Protein AF-A0A2D5XXR0-F1 (afdb_monomer_lite)

Secondary structure (DSSP, 8-state):
---HHHHHHHHHHHHHHHHTT--HHHHHHHHHHTT--HHHHHHHHHHHTT---------------------------------HHHHHHHHHHHHHHHHHHHHHHHHHHHHHHHHHHHHHHHHHHHHHHHHHHHHHHHHHHHHHHHHHHHHHHHHHHHHHHHHHHHHHHHHHH--

Structure (mmCIF, N/CA/C/O backbone):
data_AF-A0A2D5XXR0-F1
#
_entry.id   AF-A0A2D5XXR0-F1
#
loop_
_atom_site.group_PDB
_atom_site.id
_atom_site.type_symbol
_atom_site.label_atom_id
_atom_site.label_alt_id
_atom_site.label_comp_id
_atom_site.label_asym_id
_atom_site.label_entity_id
_atom_site.label_seq_id
_atom_site.pdbx_PDB_ins_code
_atom_site.Cartn_x
_atom_site.Cartn_y
_atom_site.Cartn_z
_atom_site.occupancy
_atom_site.B_iso_or_equiv
_atom_site.auth_seq_id
_atom_site.auth_comp_id
_atom_site.auth_asym_id
_atom_site.auth_atom_id
_atom_site.pdbx_PDB_model_num
ATOM 1 N N . MET A 1 1 ? -24.962 -3.802 -9.211 1.00 39.00 1 MET A N 1
ATOM 2 C CA . MET A 1 1 ? -25.941 -4.345 -8.243 1.00 39.00 1 MET A CA 1
ATOM 3 C C . MET A 1 1 ? -25.424 -5.684 -7.736 1.00 39.00 1 MET A C 1
ATOM 5 O O . MET A 1 1 ? -25.619 -6.691 -8.401 1.00 39.00 1 MET A O 1
ATOM 9 N N . ALA A 1 2 ? -24.683 -5.696 -6.626 1.00 41.38 2 ALA A N 1
ATOM 10 C CA . ALA A 1 2 ? -24.184 -6.941 -6.046 1.00 41.38 2 ALA A CA 1
ATOM 11 C C . ALA A 1 2 ? -25.329 -7.651 -5.305 1.00 41.38 2 ALA A C 1
ATOM 13 O O . ALA A 1 2 ? -26.070 -7.029 -4.543 1.00 41.38 2 ALA A O 1
ATOM 14 N N . SER A 1 3 ? -25.524 -8.935 -5.599 1.00 47.47 3 SER A N 1
ATOM 15 C CA . SER A 1 3 ? -26.687 -9.711 -5.169 1.00 47.47 3 SER A CA 1
ATOM 16 C C . SER A 1 3 ? -26.833 -9.733 -3.642 1.00 47.47 3 SER A C 1
ATOM 18 O O . SER A 1 3 ? -25.956 -10.198 -2.916 1.00 47.47 3 SER A O 1
ATOM 20 N N . SER A 1 4 ? -27.993 -9.279 -3.162 1.00 58.44 4 SER A N 1
ATOM 21 C CA . SER A 1 4 ? -28.438 -9.245 -1.758 1.00 58.44 4 SER A CA 1
ATOM 22 C C . SER A 1 4 ? -28.280 -10.576 -0.990 1.00 58.44 4 SER A C 1
ATOM 24 O O . SER A 1 4 ? -28.333 -10.597 0.243 1.00 58.44 4 SER A O 1
ATOM 26 N N . ALA A 1 5 ? -28.096 -11.694 -1.696 1.00 57.12 5 ALA A N 1
ATOM 27 C CA . ALA A 1 5 ? -27.862 -13.011 -1.113 1.00 57.12 5 ALA A CA 1
ATOM 28 C C . ALA A 1 5 ? -26.408 -13.229 -0.642 1.00 57.12 5 ALA A C 1
ATOM 30 O O . ALA A 1 5 ? -26.196 -13.918 0.356 1.00 57.12 5 ALA A O 1
ATOM 31 N N . GLY A 1 6 ? -25.417 -12.626 -1.314 1.00 63.00 6 GLY A N 1
ATOM 32 C CA . GLY A 1 6 ? -23.992 -12.781 -0.982 1.00 63.00 6 GLY A CA 1
ATOM 33 C C . GLY A 1 6 ? -23.618 -12.098 0.334 1.00 63.00 6 GLY A C 1
ATOM 34 O O . GLY A 1 6 ? -23.039 -12.726 1.217 1.00 63.00 6 GLY A O 1
ATOM 35 N N . SER A 1 7 ? -24.072 -10.853 0.517 1.00 69.31 7 SER A N 1
ATOM 36 C CA . SER A 1 7 ? -23.855 -10.081 1.752 1.00 69.31 7 SER A CA 1
ATOM 37 C C . SER A 1 7 ? -24.483 -10.769 2.980 1.00 69.31 7 SER A C 1
ATOM 39 O O . SER A 1 7 ? -23.853 -10.892 4.027 1.00 69.31 7 SER A O 1
ATOM 41 N N . ARG A 1 8 ? -25.678 -11.367 2.840 1.00 71.94 8 ARG A N 1
ATOM 42 C CA . ARG A 1 8 ? -26.331 -12.102 3.943 1.00 71.94 8 ARG A CA 1
ATOM 43 C C . ARG A 1 8 ? -25.570 -13.353 4.383 1.00 71.94 8 ARG A C 1
ATOM 45 O O . ARG A 1 8 ? -25.517 -13.631 5.580 1.00 71.94 8 ARG A O 1
ATOM 52 N N . ARG A 1 9 ? -24.984 -14.102 3.442 1.00 79.50 9 ARG A N 1
ATOM 53 C CA . ARG A 1 9 ? -24.159 -15.283 3.755 1.00 79.50 9 ARG A CA 1
ATOM 54 C C . ARG A 1 9 ? -22.869 -14.893 4.472 1.00 79.50 9 ARG A C 1
ATOM 56 O O . ARG A 1 9 ? -22.515 -15.544 5.449 1.00 79.50 9 ARG A O 1
ATOM 63 N N . LEU A 1 10 ? -22.231 -13.808 4.039 1.00 83.00 10 LEU A N 1
ATOM 64 C CA . LEU A 1 10 ? -21.006 -13.297 4.651 1.00 83.00 10 LEU A CA 1
ATOM 65 C C . LEU A 1 10 ? -21.250 -12.805 6.085 1.00 83.00 10 LEU A C 1
ATOM 67 O O . LEU A 1 10 ? -20.530 -13.198 6.997 1.00 83.00 10 LEU A O 1
ATOM 71 N N . VAL A 1 11 ? -22.333 -12.058 6.317 1.00 80.94 11 VAL A N 1
ATOM 72 C CA . VAL A 1 11 ? -22.747 -11.629 7.667 1.00 80.94 11 VAL A CA 1
ATOM 73 C C . VAL A 1 11 ? -23.056 -12.826 8.575 1.00 80.94 11 VAL A C 1
ATOM 75 O O . VAL A 1 11 ? -22.723 -12.807 9.759 1.00 80.94 11 VAL A O 1
ATOM 78 N N . ALA A 1 12 ? -23.701 -13.870 8.044 1.00 82.94 12 ALA A N 1
ATOM 79 C CA . ALA A 1 12 ? -24.022 -15.075 8.808 1.00 82.94 12 ALA A CA 1
ATOM 80 C C . ALA A 1 12 ? -22.766 -15.871 9.1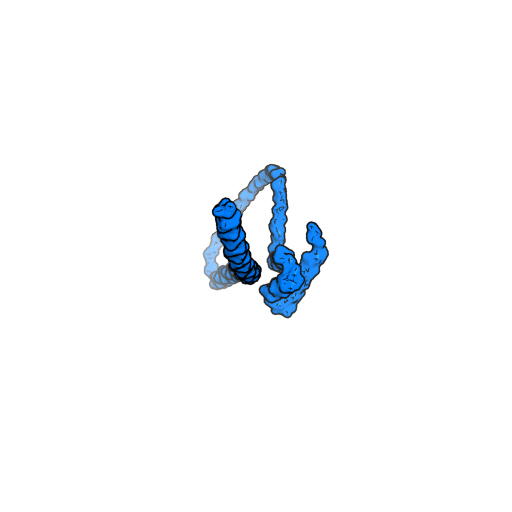88 1.00 82.94 12 ALA A C 1
ATOM 82 O O . ALA A 1 12 ? -22.646 -16.301 10.335 1.00 82.94 12 ALA A O 1
ATOM 83 N N . TRP A 1 13 ? -21.827 -16.027 8.249 1.00 89.06 13 TRP A N 1
ATOM 84 C CA . TRP A 1 13 ? -20.531 -16.650 8.510 1.00 89.06 13 TRP A CA 1
ATOM 85 C C . TRP A 1 13 ? -19.746 -15.855 9.558 1.00 89.06 13 TRP A C 1
ATOM 87 O O . TRP A 1 13 ? -19.353 -16.419 10.573 1.00 89.06 13 TRP A O 1
ATOM 97 N N . PHE A 1 14 ? -19.648 -14.533 9.391 1.00 86.88 14 PHE A N 1
ATOM 98 C CA . PHE A 1 14 ? -18.946 -13.645 10.319 1.00 86.88 14 PHE A CA 1
ATOM 99 C C . PHE A 1 14 ? -19.510 -13.736 11.746 1.00 86.88 14 PHE A C 1
ATOM 101 O O . PHE A 1 14 ? -18.770 -13.940 12.706 1.00 86.88 14 PHE A O 1
ATOM 108 N N . LYS A 1 15 ? -20.843 -13.688 11.892 1.00 84.19 15 LYS A N 1
ATOM 109 C CA . LYS A 1 15 ? -21.534 -13.871 13.184 1.00 84.19 15 LYS A CA 1
ATOM 110 C C . LYS A 1 15 ? -21.247 -15.225 13.826 1.00 84.19 15 LYS A C 1
ATOM 112 O O . LYS A 1 15 ? -21.129 -15.300 15.048 1.00 84.19 15 LYS A O 1
ATOM 117 N N . LYS A 1 16 ? -21.182 -16.289 13.022 1.00 86.69 16 LYS A N 1
ATOM 118 C CA . LYS A 1 16 ? -20.902 -17.644 13.501 1.00 86.69 16 LYS A CA 1
ATOM 119 C C . LYS A 1 16 ? -19.456 -17.766 13.986 1.00 86.69 16 LYS A C 1
ATOM 121 O O . LYS A 1 16 ? -19.254 -18.201 15.111 1.00 86.69 16 LYS A O 1
ATOM 126 N N . SER A 1 17 ? -18.486 -17.303 13.203 1.00 85.25 17 SER A N 1
ATOM 127 C CA . SER A 1 17 ? -17.063 -17.378 13.553 1.00 85.25 17 SER A CA 1
ATOM 128 C C . SER A 1 17 ? -16.728 -16.582 14.814 1.00 85.25 17 SER A C 1
ATOM 130 O O . SER A 1 17 ? -16.036 -17.091 15.690 1.00 85.25 17 SER A O 1
ATOM 132 N N . VAL A 1 18 ? -17.283 -15.375 14.974 1.00 82.81 18 VAL A N 1
ATOM 133 C CA . VAL A 1 18 ? -17.065 -14.595 16.205 1.00 82.81 18 VAL A CA 1
ATOM 134 C C . VAL A 1 18 ? -17.706 -15.276 17.424 1.00 82.81 18 VAL A C 1
ATOM 136 O O . VAL A 1 18 ? -17.118 -15.288 18.501 1.00 82.81 18 VAL A O 1
ATOM 139 N N . ARG A 1 19 ? -18.870 -15.926 17.265 1.00 80.69 19 ARG A N 1
ATOM 140 C CA . ARG A 1 19 ? -19.494 -16.724 18.339 1.00 80.69 19 ARG A CA 1
ATOM 141 C C . ARG A 1 19 ? -18.666 -17.958 18.715 1.00 80.69 19 ARG A C 1
ATOM 143 O O . ARG A 1 19 ? -18.668 -18.350 19.874 1.00 80.69 19 ARG A O 1
ATOM 150 N N . GLU A 1 20 ? -17.971 -18.550 17.750 1.00 82.69 20 GLU A N 1
ATOM 151 C CA . GLU A 1 20 ? -17.047 -19.675 17.951 1.00 82.69 20 GLU A CA 1
ATOM 152 C C . GLU A 1 20 ? -15.697 -19.241 18.558 1.00 82.69 20 GLU A C 1
ATOM 154 O O . GLU A 1 20 ? -14.825 -20.077 18.774 1.00 82.69 20 GLU A O 1
ATOM 159 N N . GLY A 1 21 ? -15.531 -17.952 18.885 1.00 78.75 21 GLY A N 1
ATOM 160 C CA . GLY A 1 21 ? -14.357 -17.422 19.578 1.00 78.75 21 GLY A CA 1
ATOM 161 C C . GLY A 1 21 ? -13.261 -16.893 18.656 1.00 78.75 21 GLY A C 1
ATOM 162 O O . GLY A 1 21 ? -12.184 -16.543 19.137 1.00 78.75 21 GLY A O 1
ATOM 163 N N . TYR A 1 22 ? -13.509 -16.798 17.344 1.00 81.19 22 TYR A N 1
ATOM 164 C CA . TYR A 1 22 ? -12.542 -16.187 16.438 1.00 81.19 22 TYR A CA 1
ATOM 165 C C . TYR A 1 22 ? -12.486 -14.666 16.646 1.00 81.19 22 TYR A C 1
ATOM 167 O O . TYR A 1 22 ? -13.528 -14.000 16.615 1.00 81.19 22 TYR A O 1
ATOM 175 N N . PRO A 1 23 ? -11.284 -14.083 16.809 1.00 82.69 23 PRO A N 1
ATOM 176 C CA . PRO A 1 23 ? -11.141 -12.641 16.922 1.00 82.69 23 PRO A CA 1
ATOM 177 C C . PRO A 1 23 ? -11.575 -11.953 15.623 1.00 82.69 23 PRO A C 1
ATOM 179 O O . PRO A 1 23 ? -11.231 -12.392 14.525 1.00 82.69 23 PRO A O 1
ATOM 182 N N . ILE A 1 24 ? -12.297 -10.838 15.761 1.00 80.38 24 ILE A N 1
ATOM 183 C CA . ILE A 1 24 ? -12.890 -10.050 14.663 1.00 80.38 24 ILE A CA 1
ATOM 184 C C . ILE A 1 24 ? -11.856 -9.743 13.570 1.00 80.38 24 ILE A C 1
ATOM 186 O O . ILE A 1 24 ? -12.131 -9.960 12.392 1.00 80.38 24 ILE A O 1
ATOM 190 N N . ASN A 1 25 ? -10.643 -9.334 13.957 1.00 78.62 25 ASN A N 1
ATOM 191 C CA . ASN A 1 25 ? -9.552 -9.028 13.024 1.00 78.62 25 ASN A CA 1
ATOM 192 C C . ASN A 1 25 ? -9.194 -10.229 12.139 1.00 78.62 25 ASN A C 1
ATOM 194 O O . ASN A 1 25 ? -8.997 -10.078 10.937 1.00 78.62 25 ASN A O 1
ATOM 198 N N . ARG A 1 26 ? -9.197 -11.441 12.707 1.00 80.94 26 ARG A N 1
ATOM 199 C CA . ARG A 1 26 ? -8.889 -12.659 11.957 1.00 80.94 26 ARG A CA 1
ATOM 200 C C . ARG A 1 26 ? -10.007 -13.024 10.987 1.00 80.94 26 ARG A C 1
ATOM 202 O O . ARG A 1 26 ? -9.730 -13.472 9.881 1.00 80.94 26 ARG A O 1
ATOM 209 N N . CYS A 1 27 ? -11.262 -12.795 11.368 1.00 84.94 27 CYS A N 1
ATOM 210 C CA . CYS A 1 27 ? -12.401 -12.969 10.467 1.00 84.94 27 CYS A CA 1
ATOM 211 C C . CYS A 1 27 ? -12.339 -11.994 9.279 1.00 84.94 27 CYS A C 1
ATOM 213 O O . CYS A 1 27 ? -12.655 -12.386 8.160 1.00 84.94 27 CYS A O 1
ATOM 215 N N . VAL A 1 28 ? -11.917 -10.744 9.507 1.00 85.12 28 VAL A N 1
ATOM 216 C CA . VAL A 1 28 ? -11.737 -9.732 8.450 1.00 85.12 28 VAL A CA 1
ATOM 217 C C . VAL A 1 28 ? -10.608 -10.122 7.496 1.00 85.12 28 VAL A C 1
ATOM 219 O O . VAL A 1 28 ? -10.824 -10.114 6.287 1.00 85.12 28 VAL A O 1
ATOM 222 N N . GLU A 1 29 ? -9.445 -10.522 8.019 1.00 80.94 29 GLU A N 1
ATOM 223 C CA . GLU A 1 29 ? -8.316 -11.001 7.206 1.00 80.94 29 GLU A CA 1
ATOM 224 C C . GLU A 1 29 ? -8.723 -12.173 6.311 1.00 80.94 29 GLU A C 1
ATOM 226 O O . GLU A 1 29 ? -8.539 -12.114 5.101 1.00 80.94 29 GLU A O 1
ATOM 231 N N . VAL A 1 30 ? -9.375 -13.193 6.880 1.00 85.81 30 VAL A N 1
ATOM 232 C CA . VAL A 1 30 ? -9.822 -14.371 6.123 1.00 85.81 30 VAL A CA 1
ATOM 233 C C . VAL A 1 30 ? -10.795 -13.989 5.006 1.00 85.81 30 VAL A C 1
ATOM 235 O O . VAL A 1 30 ? -10.761 -14.585 3.933 1.00 85.81 30 VAL A O 1
ATOM 238 N N . LEU A 1 31 ? -11.674 -13.009 5.216 1.00 86.69 31 LEU A N 1
ATOM 239 C CA . LEU A 1 31 ? -12.593 -12.566 4.166 1.00 86.69 31 LEU A CA 1
ATOM 240 C C . LEU A 1 31 ? -11.868 -11.798 3.053 1.00 86.69 31 LEU A C 1
ATOM 242 O O . LEU A 1 31 ? -12.159 -12.023 1.879 1.00 86.69 31 LEU A O 1
ATOM 246 N N . LEU A 1 32 ? -10.906 -10.942 3.393 1.00 84.12 32 LEU A N 1
ATOM 247 C CA . LEU A 1 32 ? -10.108 -10.218 2.400 1.00 84.12 32 LEU A CA 1
ATOM 248 C C . LEU A 1 32 ? -9.207 -11.167 1.594 1.00 84.12 32 LEU A C 1
ATOM 250 O O . LEU A 1 32 ? -9.152 -11.054 0.370 1.00 84.12 32 LEU A O 1
ATOM 2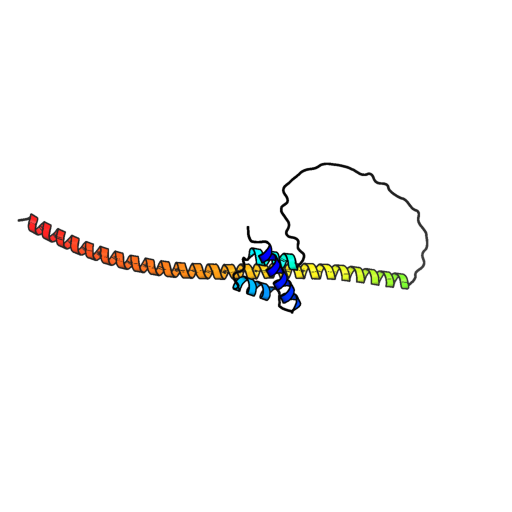54 N N . ASP A 1 33 ? -8.595 -12.158 2.247 1.00 82.75 33 ASP A N 1
ATOM 255 C CA . ASP A 1 33 ? -7.762 -13.182 1.600 1.00 82.75 33 ASP A CA 1
ATOM 256 C C . ASP A 1 33 ? -8.574 -14.084 0.654 1.00 82.75 33 ASP A C 1
ATOM 258 O O . ASP A 1 33 ? -8.064 -14.560 -0.358 1.00 82.75 33 ASP A O 1
ATOM 262 N N . ASN A 1 34 ? -9.867 -14.278 0.937 1.00 83.69 34 ASN A N 1
ATOM 263 C CA . ASN A 1 34 ? -10.801 -14.994 0.063 1.00 83.69 34 ASN A CA 1
ATOM 264 C C . ASN A 1 34 ? -11.368 -14.123 -1.078 1.00 83.69 34 ASN A C 1
ATOM 266 O O . ASN A 1 34 ? -12.292 -14.547 -1.775 1.00 83.69 34 ASN A O 1
ATOM 270 N N . GLY A 1 35 ? -10.839 -12.911 -1.278 1.00 81.25 35 GLY A N 1
ATOM 271 C CA . GLY A 1 35 ? -11.213 -12.028 -2.383 1.00 81.25 35 GLY A CA 1
ATOM 272 C C . GLY A 1 35 ? -12.574 -11.349 -2.224 1.00 81.25 35 GLY A C 1
ATOM 273 O O . GLY A 1 35 ? -13.151 -10.903 -3.217 1.00 81.25 35 GLY A O 1
ATOM 274 N N . TYR A 1 36 ? -13.117 -11.273 -1.002 1.00 82.75 36 TYR A N 1
ATOM 275 C CA . TYR A 1 36 ? -14.335 -10.501 -0.760 1.00 82.75 36 TYR A CA 1
ATOM 276 C C . TYR A 1 36 ? -14.056 -8.998 -0.821 1.00 82.75 36 TYR A C 1
ATOM 278 O O . TYR A 1 36 ? -13.041 -8.508 -0.329 1.00 82.75 36 TYR A O 1
ATOM 286 N N . ASP A 1 37 ? -15.003 -8.260 -1.404 1.00 81.94 37 ASP A N 1
ATOM 287 C CA . ASP A 1 37 ? -14.907 -6.811 -1.547 1.00 81.94 37 ASP A CA 1
ATOM 288 C C . ASP A 1 37 ? -14.796 -6.116 -0.168 1.00 81.94 37 ASP A C 1
ATOM 290 O O . ASP A 1 37 ? -15.621 -6.380 0.719 1.00 81.94 37 ASP A O 1
ATOM 294 N N . PRO A 1 38 ? -13.829 -5.199 0.031 1.00 77.56 38 PRO A N 1
ATOM 295 C CA . PRO A 1 38 ? -13.616 -4.526 1.314 1.00 77.56 38 PRO A CA 1
ATOM 296 C C . PRO A 1 38 ? -14.838 -3.765 1.850 1.00 77.56 38 PRO A C 1
ATOM 298 O O . PRO A 1 38 ? -15.011 -3.652 3.066 1.00 77.56 38 PRO A O 1
ATOM 301 N N . VAL A 1 39 ? -15.706 -3.252 0.970 1.00 78.06 39 VAL A N 1
ATOM 302 C CA . VAL A 1 39 ? -16.947 -2.560 1.351 1.00 78.06 39 VAL A CA 1
ATOM 303 C C . VAL A 1 39 ? -17.949 -3.553 1.938 1.00 78.06 39 VAL A C 1
ATOM 305 O O . VAL A 1 39 ? -18.597 -3.246 2.936 1.00 78.06 39 VAL A O 1
ATOM 308 N N . MET A 1 40 ? -18.034 -4.766 1.383 1.00 80.38 40 MET A N 1
ATOM 309 C CA . MET A 1 40 ? -18.896 -5.823 1.923 1.00 80.38 40 MET A CA 1
ATOM 310 C C . MET A 1 40 ? -18.415 -6.333 3.280 1.00 80.38 40 MET A C 1
ATOM 312 O O . MET A 1 40 ? -19.232 -6.602 4.161 1.00 80.38 40 MET A O 1
ATOM 316 N N . VAL A 1 41 ? -17.098 -6.457 3.460 1.00 81.19 41 VAL A N 1
ATOM 317 C CA . VAL A 1 41 ? -16.517 -6.868 4.745 1.00 81.19 41 VAL A CA 1
ATOM 318 C C . VAL A 1 41 ? -16.799 -5.812 5.816 1.00 81.19 41 VAL A C 1
ATOM 320 O O . VAL A 1 41 ? -17.252 -6.159 6.906 1.00 81.19 41 VAL A O 1
ATOM 323 N N . ARG A 1 42 ? -16.644 -4.521 5.488 1.00 77.38 42 ARG A N 1
ATOM 324 C CA . ARG A 1 42 ? -17.011 -3.407 6.378 1.00 77.38 42 ARG A CA 1
ATOM 325 C C . ARG A 1 42 ? -18.497 -3.426 6.743 1.00 77.38 42 ARG A C 1
ATOM 327 O O . ARG A 1 42 ? -18.823 -3.372 7.924 1.00 77.38 42 ARG A O 1
ATOM 334 N N . GLU A 1 43 ? -19.386 -3.561 5.758 1.00 77.38 43 GLU A N 1
ATOM 335 C CA . GLU A 1 43 ? -20.837 -3.619 5.995 1.00 77.38 43 GLU A CA 1
ATOM 336 C C . GLU A 1 43 ? -21.202 -4.784 6.931 1.00 77.38 43 GLU A C 1
ATOM 338 O O . GLU A 1 43 ? -22.064 -4.652 7.800 1.00 77.38 43 GLU A O 1
ATOM 343 N N . ALA A 1 44 ? -20.518 -5.924 6.811 1.00 79.50 44 ALA A N 1
ATOM 344 C CA . ALA A 1 44 ? -20.768 -7.068 7.676 1.00 79.50 44 ALA A CA 1
ATOM 345 C C . ALA A 1 44 ? -20.293 -6.881 9.119 1.00 79.50 44 ALA A C 1
ATOM 347 O O . ALA A 1 44 ? -20.981 -7.331 10.041 1.00 79.50 44 ALA A O 1
ATOM 348 N N . VAL A 1 45 ? -19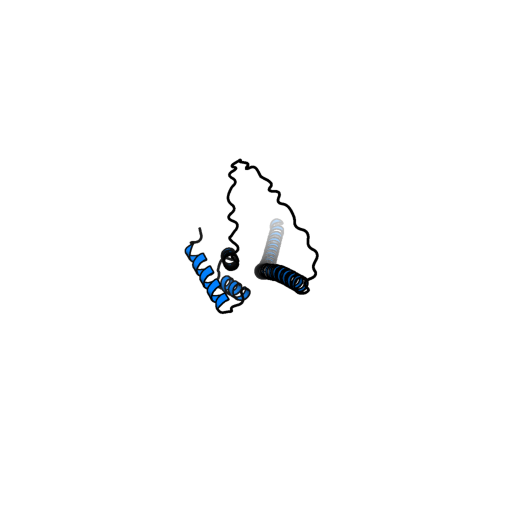.167 -6.193 9.316 1.00 81.75 45 VAL A N 1
ATOM 349 C CA . VAL A 1 45 ? -18.683 -5.786 10.642 1.00 81.75 45 VAL A CA 1
ATOM 350 C C . VAL A 1 45 ? -19.655 -4.778 11.266 1.00 81.75 45 VAL A C 1
ATOM 352 O O . VAL A 1 45 ? -20.108 -4.976 12.391 1.00 81.75 45 VAL A O 1
ATOM 355 N N . GLU A 1 46 ? -20.084 -3.755 10.524 1.00 77.31 46 GLU A N 1
ATOM 356 C CA . GLU A 1 46 ? -21.064 -2.760 10.996 1.00 77.31 46 GLU A CA 1
ATOM 357 C C . GLU A 1 46 ? -22.401 -3.412 11.402 1.00 77.31 46 GLU A C 1
ATOM 359 O O . GLU A 1 46 ? -22.948 -3.136 12.475 1.00 77.31 46 GLU A O 1
ATOM 364 N N . LEU A 1 47 ? -22.893 -4.364 10.600 1.00 75.38 47 LEU A N 1
ATOM 365 C CA . LEU A 1 47 ? -24.100 -5.144 10.897 1.00 75.38 47 LEU A CA 1
ATOM 366 C C . LEU A 1 47 ? -23.933 -6.130 12.067 1.00 75.38 47 LEU A C 1
ATOM 368 O O . LEU A 1 47 ? -24.940 -6.549 12.654 1.00 75.38 47 LEU A O 1
ATOM 372 N N . TYR A 1 48 ? -22.704 -6.542 12.394 1.00 75.06 48 TYR A N 1
ATOM 373 C CA . TYR A 1 48 ? -22.400 -7.331 13.590 1.00 75.06 48 TYR A CA 1
ATOM 374 C C . TYR A 1 48 ? -22.503 -6.472 14.855 1.00 75.06 48 TYR A C 1
ATOM 376 O O . TYR A 1 48 ? -23.191 -6.871 15.793 1.00 75.06 48 TYR A O 1
ATOM 384 N N . HIS A 1 49 ? -21.928 -5.267 14.838 1.00 71.44 49 HIS A N 1
ATOM 385 C CA . HIS A 1 49 ? -21.967 -4.315 15.956 1.00 71.44 49 HIS A CA 1
ATOM 386 C C . HIS A 1 49 ? -23.323 -3.600 16.123 1.00 71.44 49 HIS A C 1
ATOM 388 O O . HIS A 1 49 ? -23.496 -2.773 17.012 1.00 71.44 49 HIS A O 1
ATOM 394 N N . GLY A 1 50 ? -24.323 -3.916 15.291 1.00 61.00 50 GLY A N 1
ATOM 395 C CA . GLY A 1 50 ? -25.659 -3.317 15.381 1.00 61.00 50 GLY A CA 1
ATOM 396 C C . GLY A 1 50 ? -25.733 -1.879 14.856 1.00 61.00 50 GLY A C 1
ATOM 397 O O . GLY A 1 50 ? -26.773 -1.226 14.989 1.00 61.00 50 GLY A O 1
ATOM 398 N N . VAL A 1 51 ? -24.674 -1.401 14.200 1.00 48.66 51 VAL A N 1
ATOM 399 C CA . VAL A 1 51 ? -24.639 -0.105 13.529 1.00 48.66 51 VAL A CA 1
ATOM 400 C C . VAL A 1 51 ? -25.436 -0.250 12.236 1.00 48.66 51 VAL A C 1
ATOM 402 O O . VAL A 1 51 ? -24.993 -0.851 11.260 1.00 48.66 51 VAL A O 1
ATOM 405 N N . ARG A 1 52 ? -26.683 0.243 12.222 1.00 45.06 52 ARG A N 1
ATOM 406 C CA . ARG A 1 52 ? -27.443 0.310 10.966 1.00 45.06 52 ARG A CA 1
ATOM 407 C C . ARG A 1 52 ? -26.680 1.226 10.006 1.00 45.06 52 ARG A C 1
ATOM 409 O O . ARG A 1 52 ? -26.431 2.371 10.390 1.00 45.06 52 ARG A O 1
ATOM 416 N N . PRO A 1 53 ? -26.401 0.800 8.760 1.00 42.38 53 PRO A N 1
ATOM 417 C CA . PRO A 1 53 ? -25.817 1.694 7.775 1.00 42.38 53 PRO A CA 1
ATOM 418 C C . PRO A 1 53 ? -26.747 2.895 7.623 1.00 42.38 53 PRO A C 1
ATOM 420 O O . PRO A 1 53 ? -27.964 2.752 7.421 1.00 42.38 53 PRO A O 1
ATOM 423 N N . ARG A 1 54 ? -26.179 4.091 7.798 1.00 36.53 54 ARG A N 1
ATOM 424 C CA . ARG A 1 54 ? -26.876 5.367 7.669 1.00 36.53 54 ARG A CA 1
ATOM 425 C C . ARG A 1 54 ? -27.268 5.508 6.201 1.00 36.53 54 ARG A C 1
ATOM 427 O O . ARG A 1 54 ? -26.523 6.051 5.400 1.00 36.53 54 ARG A O 1
ATOM 434 N N . LYS A 1 55 ? -28.426 4.952 5.829 1.00 37.34 55 LYS A N 1
ATOM 435 C CA . LYS A 1 55 ? -29.014 5.155 4.505 1.00 37.34 55 LYS A CA 1
ATOM 436 C C . LYS A 1 55 ? -29.190 6.658 4.334 1.00 37.34 55 LYS A C 1
ATOM 438 O O . LYS A 1 55 ? -30.054 7.238 4.992 1.00 37.34 55 LYS A O 1
ATOM 443 N N . GLU A 1 56 ? -28.372 7.262 3.479 1.00 39.88 56 GLU A N 1
ATOM 444 C CA . GLU A 1 56 ? -28.626 8.578 2.909 1.00 39.88 56 GLU A CA 1
ATOM 445 C C . GLU A 1 56 ? -30.038 8.550 2.323 1.00 39.88 56 GLU A C 1
ATOM 447 O O . GLU A 1 56 ? -30.314 7.932 1.294 1.00 39.88 56 GLU A O 1
ATOM 452 N N . LYS A 1 57 ? -30.984 9.130 3.059 1.00 35.62 57 LYS A N 1
ATOM 453 C CA . LYS A 1 57 ? -32.330 9.374 2.568 1.00 35.62 57 LYS A CA 1
ATOM 454 C C . LYS A 1 57 ? -32.389 10.836 2.177 1.00 35.62 57 LYS A C 1
ATOM 456 O O . LYS A 1 57 ? -32.290 11.712 3.030 1.00 35.62 57 LYS A O 1
ATOM 461 N N . ALA A 1 58 ? -32.556 11.029 0.875 1.00 38.44 58 ALA A N 1
ATOM 462 C CA . ALA A 1 58 ? -32.879 12.280 0.221 1.00 38.44 58 ALA A CA 1
ATOM 463 C C . ALA A 1 58 ? -33.893 13.121 1.014 1.00 38.44 58 ALA A C 1
ATOM 465 O O . ALA A 1 58 ? -34.890 12.609 1.538 1.00 38.44 58 ALA A O 1
ATOM 466 N N . GLU A 1 59 ? -33.626 14.426 1.044 1.00 37.88 59 GLU A N 1
ATOM 467 C CA . GLU A 1 59 ? -34.525 15.485 1.485 1.00 37.88 59 GLU A CA 1
ATOM 468 C C . GLU A 1 59 ? -35.960 15.278 0.991 1.00 37.88 59 GLU A C 1
ATOM 470 O O . GLU A 1 59 ? -36.225 15.287 -0.210 1.00 37.88 59 GLU A O 1
ATOM 475 N N . LYS A 1 60 ? -36.914 15.243 1.925 1.00 33.47 60 LYS A N 1
ATOM 476 C CA . LYS A 1 60 ? -38.224 15.872 1.720 1.00 33.47 60 LYS A CA 1
ATOM 477 C C . LYS A 1 60 ? -38.668 16.563 3.004 1.00 33.47 60 LYS A C 1
ATOM 479 O O . LYS A 1 60 ? -39.045 15.920 3.981 1.00 33.47 60 LYS A O 1
ATOM 484 N N . LYS A 1 61 ? -38.648 17.898 2.947 1.00 38.12 61 LYS A N 1
ATOM 485 C CA . LYS A 1 61 ? -39.399 18.823 3.805 1.00 38.12 61 LYS A CA 1
ATOM 486 C C . LYS A 1 61 ? -40.807 18.288 4.078 1.00 38.12 61 LYS A C 1
ATOM 488 O O . LYS A 1 61 ? -41.529 17.986 3.129 1.00 38.12 61 LYS A O 1
ATOM 493 N N . LYS A 1 62 ? -41.239 18.316 5.341 1.00 34.50 62 LYS A N 1
ATOM 494 C CA . LYS A 1 62 ? -42.624 18.649 5.702 1.00 34.50 62 LYS A CA 1
ATOM 495 C C . LYS A 1 62 ? -42.694 19.239 7.108 1.00 34.50 62 LYS A C 1
ATOM 497 O O . LYS A 1 62 ? -42.028 18.807 8.039 1.00 34.50 62 LYS A O 1
ATOM 502 N N . THR A 1 63 ? -43.474 20.300 7.169 1.00 31.89 63 THR A N 1
ATOM 503 C CA . THR A 1 63 ? -43.649 21.297 8.212 1.00 31.89 63 THR A CA 1
ATOM 504 C C . THR A 1 63 ? -44.660 20.865 9.279 1.00 31.89 63 THR A C 1
ATOM 506 O O . THR A 1 63 ? -45.642 20.200 8.972 1.00 31.89 63 THR A O 1
ATOM 509 N N . GLY A 1 64 ? -44.443 21.351 10.508 1.00 31.83 64 GLY A N 1
ATOM 510 C CA . GLY A 1 64 ? -45.481 21.822 11.435 1.00 31.83 64 GLY A CA 1
ATOM 511 C C . GLY A 1 64 ? -46.327 20.796 12.201 1.00 31.83 64 GLY A C 1
ATOM 512 O O . GLY A 1 64 ? -47.159 20.107 11.623 1.00 31.83 64 GLY A O 1
ATOM 513 N N . LYS A 1 65 ? -46.264 20.845 13.540 1.00 31.39 65 LYS A N 1
ATOM 514 C CA . LYS A 1 65 ? -47.349 21.384 14.394 1.00 31.39 65 LYS A CA 1
ATOM 515 C C . LYS A 1 65 ? -47.035 21.212 15.886 1.00 31.39 65 LYS A C 1
ATOM 517 O O . LYS A 1 65 ? -46.673 20.139 16.353 1.00 31.39 65 LYS A O 1
ATOM 522 N N . SER A 1 66 ? -47.231 22.309 16.606 1.00 37.34 66 SER A N 1
ATOM 523 C CA . SER A 1 66 ? -47.140 22.502 18.052 1.00 37.34 66 SER A CA 1
ATOM 524 C C . SER A 1 66 ? -48.028 21.554 18.863 1.00 37.34 66 SER A C 1
ATOM 526 O O . SER A 1 66 ? -49.129 21.219 18.426 1.00 37.34 66 SER A O 1
ATOM 528 N N . LYS A 1 67 ? -47.642 21.275 20.117 1.00 37.62 67 LYS A N 1
ATOM 529 C CA . LYS A 1 67 ? -48.601 21.007 21.202 1.00 37.62 67 LYS A CA 1
ATOM 530 C C . LYS A 1 67 ? -48.115 21.569 22.545 1.00 37.62 67 LYS A C 1
ATOM 532 O O . LYS A 1 67 ? -46.969 21.392 22.937 1.00 37.62 67 LYS A O 1
ATOM 537 N N . LYS A 1 68 ? -49.047 22.295 23.168 1.00 33.81 68 LYS A N 1
ATOM 538 C CA . LYS A 1 68 ? -49.033 23.008 24.453 1.00 33.81 68 LYS A CA 1
ATOM 539 C C . LYS A 1 68 ? -48.638 22.130 25.652 1.00 33.81 68 LYS A C 1
ATOM 541 O O . LYS A 1 68 ? -48.931 20.940 25.670 1.00 33.81 68 LYS A O 1
ATOM 546 N N . MET A 1 69 ? -48.082 22.791 26.674 1.00 39.72 69 MET A N 1
ATOM 547 C CA . MET A 1 69 ? -47.901 22.310 28.056 1.00 39.72 69 MET A CA 1
ATOM 548 C C . MET A 1 69 ? -49.240 21.920 28.731 1.00 39.72 69 MET A C 1
ATOM 550 O O . MET A 1 69 ? -50.307 22.228 28.192 1.00 39.72 69 MET A O 1
ATOM 554 N N . PRO A 1 70 ? -49.213 21.337 29.948 1.00 44.31 70 PRO A N 1
ATOM 555 C CA . PRO A 1 70 ? -49.293 22.214 31.123 1.00 44.31 70 PRO A CA 1
ATOM 556 C C . PRO A 1 70 ? -48.414 21.800 32.316 1.00 44.31 70 PRO A C 1
ATOM 558 O O . PRO A 1 70 ? -48.108 20.631 32.542 1.00 44.31 70 PRO A O 1
ATOM 561 N N . ALA A 1 71 ? -48.060 22.810 33.109 1.00 44.03 71 ALA A N 1
ATOM 562 C CA . ALA A 1 71 ? -47.471 22.687 34.434 1.00 44.03 71 ALA A CA 1
ATOM 563 C C . ALA A 1 71 ? -48.431 22.002 35.425 1.00 44.03 71 ALA A C 1
ATOM 565 O O . ALA A 1 71 ? -49.635 22.266 35.417 1.00 44.03 71 ALA A O 1
ATOM 566 N N . LYS A 1 72 ? -47.884 21.195 36.343 1.00 38.56 72 LYS A N 1
ATOM 567 C CA . LYS A 1 72 ? -48.567 20.771 37.572 1.00 38.56 72 LYS A CA 1
ATOM 568 C C . LYS A 1 72 ? -47.691 21.053 38.792 1.00 38.56 72 LYS A C 1
ATOM 570 O O . LYS A 1 72 ? -46.592 20.531 38.924 1.00 38.56 72 LYS A O 1
ATOM 575 N N . LYS A 1 73 ? -48.236 21.900 39.666 1.00 44.25 73 LYS A N 1
ATOM 576 C CA . LYS A 1 73 ? -47.870 22.123 41.070 1.00 44.25 73 LYS A CA 1
ATOM 577 C C . LYS A 1 73 ? -48.360 20.939 41.919 1.00 44.25 73 LYS A C 1
ATOM 579 O O . LYS A 1 73 ? -49.504 20.531 41.747 1.00 44.25 73 LYS A O 1
ATOM 584 N N . SER A 1 74 ? -47.569 20.514 42.902 1.00 40.88 74 SER A N 1
ATOM 585 C CA . SER A 1 74 ? -48.039 19.937 44.179 1.00 40.88 74 SER A CA 1
ATOM 586 C C . SER A 1 74 ? -46.870 19.984 45.177 1.00 40.88 74 SER A C 1
ATOM 588 O O . SER A 1 74 ? -45.832 19.386 44.919 1.00 40.88 74 SER A O 1
ATOM 590 N N . THR A 1 75 ? -46.856 20.941 46.112 1.00 38.66 75 THR A N 1
ATOM 591 C CA . THR A 1 75 ? -47.283 20.811 47.530 1.00 38.66 75 THR A CA 1
ATOM 592 C C . THR A 1 75 ? -46.418 19.843 48.339 1.00 38.66 75 THR A C 1
ATOM 594 O O . THR A 1 75 ? -46.337 18.662 48.024 1.00 38.66 75 THR A O 1
ATOM 597 N N . GLY A 1 76 ? -45.754 20.380 49.367 1.00 38.66 76 GLY A N 1
ATOM 598 C CA . GLY A 1 76 ? -44.630 19.739 50.046 1.00 38.66 76 GLY A CA 1
ATOM 599 C C . GLY A 1 76 ? -44.967 18.806 51.203 1.00 38.66 76 GLY A C 1
ATOM 600 O O . GLY A 1 76 ? -46.126 18.499 51.467 1.00 38.66 76 GLY A O 1
ATOM 601 N N . LYS A 1 77 ? -43.922 18.419 51.946 1.00 38.09 77 LYS A N 1
ATOM 602 C CA . LYS A 1 77 ? -44.040 17.987 53.341 1.00 38.09 77 LYS A CA 1
ATOM 603 C C . LYS A 1 77 ? -42.694 18.079 54.068 1.00 38.09 77 LYS A C 1
ATOM 605 O O . LYS A 1 77 ? -41.672 17.627 53.568 1.00 38.09 77 LYS A O 1
ATOM 610 N N . LYS A 1 78 ? -42.753 18.704 55.246 1.00 41.81 78 LYS A N 1
ATOM 611 C CA . LYS A 1 78 ? -41.748 18.751 56.317 1.00 41.81 78 LYS A CA 1
ATOM 612 C C . LYS A 1 78 ? -41.253 17.351 56.702 1.00 41.81 78 LYS A C 1
ATOM 614 O O . LYS A 1 78 ? -42.046 16.414 56.672 1.00 41.81 78 LYS A O 1
ATOM 619 N N . GLY A 1 79 ? -40.040 17.274 57.252 1.00 35.59 79 GLY A N 1
ATOM 620 C CA . GLY A 1 79 ? -39.699 16.225 58.215 1.00 35.59 79 GLY A CA 1
ATOM 621 C C . GLY A 1 79 ? -38.235 15.816 58.205 1.00 35.59 79 GLY A C 1
ATOM 622 O O . GLY A 1 79 ? -37.857 14.882 57.514 1.00 35.59 79 GLY A O 1
ATOM 623 N N . SER A 1 80 ? -37.429 16.497 59.011 1.00 56.62 80 SER A N 1
ATOM 624 C CA . SER A 1 80 ? -36.142 16.007 59.490 1.00 56.62 80 SER A CA 1
ATOM 625 C C . SER A 1 80 ? -36.329 14.729 60.318 1.00 56.62 80 SER A C 1
ATOM 627 O O . SER A 1 80 ? -36.947 14.782 61.380 1.00 56.62 80 SER A O 1
ATOM 629 N N . SER A 1 81 ? -35.743 13.615 59.891 1.00 41.19 81 SER A N 1
ATOM 630 C CA . SER A 1 81 ? -35.240 12.589 60.810 1.00 41.19 81 SER A CA 1
ATOM 631 C C . SER A 1 81 ? -34.182 11.756 60.096 1.00 41.19 81 SER A C 1
ATOM 633 O O . SER A 1 81 ? -34.478 11.086 59.107 1.00 41.19 81 SER A O 1
ATOM 635 N N . MET A 1 82 ? -32.948 11.821 60.591 1.00 53.59 82 MET A N 1
ATOM 636 C CA . MET A 1 82 ? -31.861 10.935 60.193 1.00 53.59 82 MET A CA 1
ATOM 637 C C . MET A 1 82 ? -32.308 9.471 60.279 1.00 53.59 82 MET A C 1
ATOM 639 O O . MET A 1 82 ? -32.665 8.996 61.354 1.00 53.59 82 MET A O 1
ATOM 643 N N . SER A 1 83 ? -32.226 8.742 59.167 1.00 43.75 83 SER A N 1
ATOM 644 C CA . SER A 1 83 ? -32.122 7.285 59.185 1.00 43.75 83 SER A CA 1
ATOM 645 C C . SER A 1 83 ? -30.806 6.914 58.504 1.00 43.75 83 SER A C 1
ATOM 647 O O . SER A 1 83 ? -30.592 7.228 57.332 1.00 43.75 83 SER A O 1
ATOM 649 N N . GLY A 1 84 ? -29.882 6.285 59.236 1.00 53.47 84 GLY A N 1
ATOM 650 C CA . GLY A 1 84 ? -28.592 5.827 58.694 1.00 53.47 84 GLY A CA 1
ATOM 651 C C . GLY A 1 84 ? -28.735 4.854 57.513 1.00 53.47 84 GLY A C 1
ATOM 652 O O . GLY A 1 84 ? -27.805 4.676 56.736 1.00 53.47 84 GLY A O 1
ATOM 653 N N . THR A 1 85 ? -29.928 4.292 57.316 1.00 56.62 85 THR A N 1
ATOM 654 C CA . THR A 1 85 ? -30.319 3.494 56.151 1.00 56.62 85 THR A CA 1
ATOM 655 C C . THR A 1 85 ? -30.527 4.320 54.876 1.00 56.62 85 THR A C 1
ATOM 657 O O . THR A 1 85 ? -30.252 3.816 53.791 1.00 56.62 85 THR A O 1
ATOM 660 N N . SER A 1 86 ? -30.948 5.588 54.966 1.00 64.75 86 SER A N 1
ATOM 661 C CA . SER A 1 86 ? -31.151 6.451 53.786 1.00 64.75 86 SER A CA 1
ATOM 662 C C . SER A 1 86 ? -29.842 6.951 53.166 1.00 64.75 86 SER A C 1
ATOM 664 O O . SER A 1 86 ? -29.731 7.002 51.945 1.00 64.75 86 SER A O 1
ATOM 666 N N . ALA A 1 87 ? -28.829 7.251 53.987 1.00 76.56 87 ALA A N 1
ATOM 667 C CA . ALA A 1 87 ? -27.510 7.671 53.509 1.00 76.56 87 ALA A CA 1
ATOM 668 C C . ALA A 1 87 ? -26.765 6.518 52.815 1.00 76.56 87 ALA A C 1
ATOM 670 O O . ALA A 1 87 ? -26.190 6.711 51.748 1.00 76.56 87 ALA A O 1
ATOM 671 N N . LEU A 1 88 ? -26.844 5.304 53.376 1.00 81.31 88 LEU A N 1
ATOM 672 C CA . LEU A 1 88 ? -26.325 4.090 52.738 1.00 81.31 88 LEU A CA 1
ATOM 673 C C . LEU A 1 88 ? -27.063 3.776 51.432 1.00 81.31 88 LEU A C 1
ATOM 675 O O . LEU A 1 88 ? -26.424 3.477 50.429 1.00 81.31 88 LEU A O 1
ATOM 679 N N . SER A 1 89 ? -28.393 3.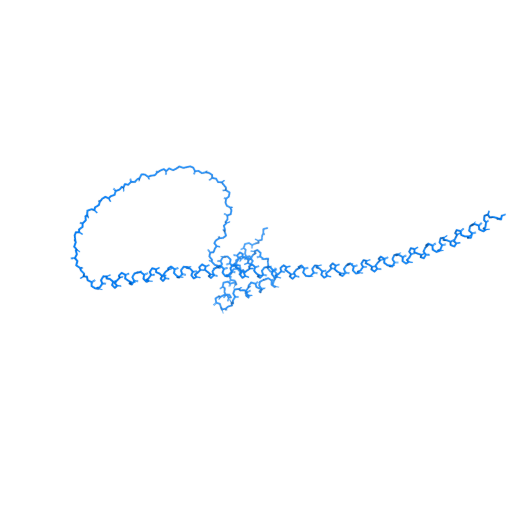898 51.415 1.00 85.81 89 SER A N 1
ATOM 680 C CA . SER A 1 89 ? -29.181 3.726 50.190 1.00 85.81 89 SER A CA 1
ATOM 681 C C . SER A 1 89 ? -28.815 4.752 49.111 1.00 85.81 89 SER A C 1
ATOM 683 O O . SER A 1 89 ? -28.781 4.392 47.938 1.00 85.81 89 SER A O 1
ATOM 685 N N . GLY A 1 90 ? -28.541 6.004 49.490 1.00 86.81 90 GLY A N 1
ATOM 686 C CA . GLY A 1 90 ? -28.078 7.043 48.566 1.00 86.81 90 GLY A CA 1
ATOM 687 C C . GLY A 1 90 ? -26.696 6.728 47.995 1.00 86.81 90 GLY A C 1
ATOM 688 O O . GLY A 1 90 ? -26.520 6.743 46.783 1.00 86.81 90 GLY A O 1
ATOM 689 N N . ALA A 1 91 ? -25.751 6.325 48.850 1.00 90.12 91 ALA A N 1
ATOM 690 C CA . ALA A 1 91 ? -24.414 5.924 48.415 1.00 90.12 91 ALA A CA 1
ATOM 691 C C . ALA A 1 91 ? -24.437 4.707 47.468 1.00 90.12 91 ALA A C 1
ATOM 693 O O . ALA A 1 91 ? -23.679 4.667 46.503 1.00 90.12 91 ALA A O 1
ATOM 694 N N . ILE A 1 92 ? -25.326 3.733 47.705 1.00 91.06 92 ILE A N 1
ATOM 695 C CA . ILE A 1 92 ? -25.521 2.586 46.802 1.00 91.06 92 ILE A CA 1
ATOM 696 C C . ILE A 1 92 ? -26.039 3.054 45.437 1.00 91.06 92 ILE A C 1
ATOM 698 O O . ILE A 1 92 ? -25.488 2.655 44.415 1.00 91.06 92 ILE A O 1
ATOM 702 N N . GLN A 1 93 ? -27.044 3.934 45.402 1.00 91.69 93 GLN A N 1
ATOM 703 C CA . GLN A 1 93 ? -27.570 4.474 44.142 1.00 91.69 93 GLN A CA 1
ATOM 704 C C . GLN A 1 93 ? -26.531 5.299 43.373 1.00 91.69 93 GLN A C 1
ATOM 706 O O . GLN A 1 93 ? -26.459 5.212 42.145 1.00 91.69 93 GLN A O 1
ATOM 711 N N . ASP A 1 94 ? -25.704 6.072 44.078 1.00 93.44 94 ASP A N 1
ATOM 712 C CA . ASP A 1 94 ? -24.621 6.835 43.462 1.00 93.44 94 ASP A CA 1
ATOM 713 C C . ASP A 1 94 ? -23.596 5.896 42.814 1.00 93.44 94 ASP A C 1
ATOM 715 O O . ASP A 1 94 ? -23.281 6.069 41.631 1.00 93.44 94 ASP A O 1
ATOM 719 N N . LEU A 1 95 ? -23.166 4.850 43.532 1.00 94.31 95 LEU A N 1
ATOM 720 C CA . LEU A 1 95 ? -22.260 3.818 43.017 1.00 94.31 95 LEU A CA 1
ATOM 721 C C . LEU A 1 95 ? -22.855 3.061 41.823 1.00 94.31 95 LEU A C 1
ATOM 723 O O . LEU A 1 95 ? -22.159 2.847 40.833 1.00 94.31 95 LEU A O 1
ATOM 727 N N . GLU A 1 96 ? -24.138 2.696 41.861 1.00 93.50 96 GLU A N 1
ATOM 728 C CA . GLU A 1 96 ? -24.832 2.078 40.723 1.00 93.50 96 GLU A CA 1
ATOM 729 C C . GLU A 1 96 ? -24.847 3.009 39.502 1.00 93.50 96 GLU A C 1
ATOM 731 O O . GLU A 1 96 ? -24.609 2.577 38.368 1.00 93.50 96 GLU A O 1
ATOM 736 N N . SER A 1 97 ? -25.075 4.307 39.721 1.00 93.19 97 SER A N 1
ATOM 737 C CA . SER A 1 97 ? -25.057 5.306 38.652 1.00 93.19 97 SER A CA 1
ATOM 738 C C . SER A 1 97 ? -23.665 5.450 38.030 1.00 93.19 97 SER A C 1
ATOM 740 O O . SER A 1 97 ? -23.541 5.569 36.807 1.00 93.19 97 SER A O 1
ATOM 742 N N . GLU A 1 98 ? -22.611 5.419 38.849 1.00 95.25 98 GLU A N 1
ATOM 743 C CA . GLU A 1 98 ? -21.228 5.467 38.387 1.00 95.25 98 GLU A CA 1
ATOM 744 C C . GLU A 1 98 ? -20.841 4.193 37.651 1.00 95.25 98 GLU A C 1
ATOM 746 O O . GLU A 1 98 ? -20.246 4.278 36.577 1.00 95.25 98 GLU A O 1
ATOM 751 N N . LEU A 1 99 ? -21.261 3.028 38.145 1.00 95.06 99 LEU A N 1
ATOM 752 C CA . LEU A 1 99 ? -21.035 1.746 37.489 1.00 95.06 99 LEU A CA 1
ATOM 753 C C . LEU A 1 99 ? -21.678 1.720 36.096 1.00 95.06 99 LEU A C 1
ATOM 755 O O . LEU A 1 99 ? -21.046 1.308 35.124 1.00 95.06 99 LEU A O 1
ATOM 759 N N . MET A 1 100 ? -22.897 2.248 35.962 1.00 94.50 100 MET A N 1
ATOM 760 C CA . MET A 1 100 ? -23.577 2.375 34.669 1.00 94.50 100 MET A CA 1
ATOM 761 C C . MET A 1 100 ? -22.878 3.372 33.735 1.00 94.50 100 MET A C 1
ATOM 763 O O . MET A 1 100 ? -22.775 3.123 32.531 1.00 94.50 100 MET A O 1
ATOM 767 N N . LYS A 1 101 ? -22.369 4.496 34.258 1.00 96.31 101 LYS A N 1
ATOM 768 C CA . LYS A 1 101 ? -21.576 5.462 33.472 1.00 96.31 101 LYS A CA 1
ATOM 769 C C . LYS A 1 101 ? -20.256 4.848 33.004 1.00 96.31 101 LYS A C 1
ATOM 771 O O . LYS A 1 101 ? -19.892 5.019 31.843 1.00 96.31 101 LYS A O 1
ATOM 776 N N . LEU A 1 102 ? -19.555 4.132 33.880 1.00 96.19 102 LEU A N 1
ATOM 777 C CA . LEU A 1 102 ? -18.314 3.432 33.559 1.00 96.19 102 LEU A CA 1
ATOM 778 C C . LEU A 1 102 ? -18.555 2.312 32.546 1.00 96.19 102 LEU A C 1
ATOM 780 O O . LEU A 1 102 ? -17.784 2.188 31.603 1.00 96.19 102 LEU A O 1
ATOM 784 N N . GLY A 1 103 ? -19.652 1.563 32.677 1.00 95.62 103 GLY A N 1
ATOM 785 C CA . GLY A 1 103 ? -20.052 0.544 31.706 1.00 95.62 103 GLY A CA 1
ATOM 786 C C . GLY A 1 103 ? -20.271 1.120 30.306 1.00 95.62 103 GLY A C 1
ATOM 787 O O . GLY A 1 103 ? -19.769 0.566 29.331 1.00 95.62 103 GLY A O 1
ATOM 788 N N . LYS A 1 104 ? -20.942 2.276 30.200 1.00 95.81 104 LYS A N 1
ATOM 789 C CA . LYS A 1 104 ? -21.107 2.983 28.917 1.00 95.81 104 LYS A CA 1
ATOM 790 C C . LYS A 1 104 ? -19.775 3.451 28.340 1.00 95.81 104 LYS A C 1
ATOM 792 O O . LYS A 1 104 ? -19.491 3.156 27.187 1.00 95.81 104 LYS A O 1
ATOM 797 N N . LYS A 1 105 ? -18.938 4.105 29.151 1.00 96.25 105 LYS A N 1
ATOM 798 C CA . LYS A 1 105 ? -17.605 4.560 28.721 1.00 96.25 105 LYS A CA 1
ATOM 799 C C . LYS A 1 105 ? -16.722 3.401 28.269 1.00 96.25 105 LYS A C 1
ATOM 801 O O . LYS A 1 105 ? -16.012 3.530 27.281 1.00 96.25 105 LYS A O 1
ATOM 806 N N . LYS A 1 106 ? -16.772 2.267 28.973 1.00 96.56 106 LYS A N 1
ATOM 807 C CA . LYS A 1 106 ? -16.062 1.050 28.576 1.00 96.56 106 LYS A CA 1
ATOM 808 C C . LYS A 1 106 ? -16.496 0.616 27.177 1.00 96.56 106 LYS A C 1
ATOM 810 O O . LYS A 1 106 ? -15.636 0.386 26.338 1.00 96.56 106 LYS A O 1
ATOM 815 N N . HIS A 1 107 ? -17.800 0.560 26.926 1.00 94.75 107 HIS A N 1
ATOM 816 C CA . HIS A 1 107 ? -18.320 0.155 25.625 1.00 94.75 107 HIS A CA 1
ATOM 817 C C . HIS A 1 107 ? -17.946 1.142 24.508 1.00 94.75 107 HIS A C 1
ATOM 819 O O . HIS A 1 107 ? -17.486 0.729 23.451 1.00 94.75 107 HIS A O 1
ATOM 825 N N . GLU A 1 108 ? -18.040 2.449 24.770 1.00 96.31 108 GLU A N 1
ATOM 826 C CA . GLU A 1 108 ? -17.607 3.495 23.831 1.00 96.31 108 GLU A CA 1
ATOM 827 C C . GLU A 1 108 ? -16.116 3.371 23.474 1.00 96.31 108 GLU A C 1
ATOM 829 O O . GLU A 1 108 ? -15.732 3.542 22.317 1.00 96.31 108 GLU A O 1
ATOM 834 N N . ILE A 1 109 ? -15.268 3.049 24.457 1.00 96.50 109 ILE A N 1
ATOM 835 C CA . ILE A 1 109 ? -13.836 2.818 24.235 1.00 96.50 109 ILE A CA 1
ATOM 836 C C . ILE A 1 109 ? -13.609 1.532 23.434 1.00 96.50 109 ILE A C 1
ATOM 838 O O . ILE A 1 109 ? -12.784 1.534 22.525 1.00 96.50 109 ILE A O 1
ATOM 842 N N . GLU A 1 110 ? -14.321 0.446 23.738 1.00 96.00 110 GLU A N 1
ATOM 843 C CA . GLU A 1 110 ? -14.236 -0.810 22.979 1.00 96.00 110 GLU A CA 1
ATOM 844 C C . GLU A 1 110 ? -14.595 -0.599 21.501 1.00 96.00 110 GLU A C 1
ATOM 846 O O . GLU A 1 110 ? -13.857 -1.045 20.619 1.00 96.00 110 GLU A O 1
ATOM 851 N N . ASP A 1 111 ? -15.667 0.148 21.228 1.00 94.81 111 ASP A N 1
ATOM 852 C CA . ASP A 1 111 ? -16.080 0.501 19.868 1.00 94.81 111 ASP A CA 1
ATOM 853 C C . ASP A 1 111 ? -15.031 1.377 19.165 1.00 94.81 111 ASP A C 1
ATOM 855 O O . ASP A 1 111 ? -14.689 1.139 18.002 1.00 94.81 111 ASP A O 1
ATOM 859 N N . ALA A 1 112 ? -14.463 2.361 19.869 1.00 95.19 112 ALA A N 1
ATOM 860 C CA . ALA A 1 112 ? -13.404 3.209 19.327 1.00 95.19 112 ALA A CA 1
ATOM 861 C C . ALA A 1 112 ? -12.139 2.401 18.988 1.00 95.19 112 ALA A C 1
ATOM 863 O O . ALA A 1 112 ? -11.566 2.569 17.911 1.00 95.19 112 ALA A O 1
ATOM 864 N N . VAL A 1 113 ? -11.727 1.484 19.869 1.00 95.75 113 VAL A N 1
ATOM 865 C CA . VAL A 1 113 ? -10.579 0.593 19.642 1.00 95.75 113 VAL A CA 1
ATOM 866 C C . VAL A 1 113 ? -10.822 -0.311 18.435 1.00 95.75 113 VAL A C 1
ATOM 868 O O . VAL A 1 113 ? -9.917 -0.491 17.614 1.00 95.75 113 VAL A O 1
ATOM 871 N N . ALA A 1 114 ? -12.032 -0.852 18.286 1.00 92.50 114 ALA A N 1
ATOM 872 C CA . ALA A 1 114 ? -12.396 -1.664 17.129 1.00 92.50 114 ALA A CA 1
ATOM 873 C C . ALA A 1 114 ? -12.339 -0.852 15.822 1.00 92.50 114 ALA A C 1
ATOM 875 O O . ALA A 1 114 ? -11.768 -1.320 14.835 1.00 92.50 114 ALA A O 1
ATOM 876 N N . SER A 1 115 ? -12.857 0.381 15.830 1.00 94.56 115 SER A N 1
ATOM 877 C CA . SER A 1 115 ? -12.807 1.287 14.675 1.00 94.56 115 SER A CA 1
ATOM 878 C C . SER A 1 115 ? -11.370 1.592 14.254 1.00 94.56 115 SER A C 1
ATOM 880 O O . SER A 1 115 ? -11.013 1.415 13.090 1.00 94.56 115 SER A O 1
ATOM 882 N N . VAL A 1 116 ? -10.519 1.985 15.206 1.00 95.50 116 VAL A N 1
ATOM 883 C CA . VAL A 1 116 ? -9.101 2.275 14.940 1.00 95.50 116 VAL A CA 1
ATOM 884 C C . VAL A 1 116 ? -8.381 1.028 14.427 1.00 95.50 116 VAL A C 1
ATOM 886 O O . VAL A 1 116 ? -7.617 1.106 13.468 1.00 95.50 116 VAL A O 1
ATOM 889 N N . SER A 1 117 ? -8.658 -0.143 15.003 1.00 94.31 117 SER A N 1
ATOM 890 C CA . SER A 1 117 ? -8.057 -1.406 14.552 1.00 94.31 117 SER A CA 1
ATOM 891 C C . SER A 1 117 ? -8.410 -1.723 13.095 1.00 94.31 117 SER A C 1
ATOM 893 O O . SER A 1 117 ? -7.543 -2.135 12.322 1.00 94.31 117 SER A O 1
ATOM 895 N N . ALA A 1 118 ? -9.663 -1.487 12.694 1.00 91.69 118 ALA A N 1
ATOM 896 C CA . ALA A 1 118 ? -10.106 -1.673 11.315 1.00 91.69 118 ALA A CA 1
ATOM 897 C C . ALA A 1 118 ? -9.429 -0.685 10.348 1.00 91.69 118 ALA A C 1
ATOM 899 O O . ALA A 1 118 ? -9.033 -1.067 9.244 1.00 91.69 118 ALA A O 1
ATOM 900 N N . GLU A 1 119 ? -9.257 0.573 10.758 1.00 94.56 119 GLU A N 1
ATOM 901 C CA . GLU A 1 119 ? -8.544 1.585 9.970 1.00 94.56 119 GLU A CA 1
ATOM 902 C C . GLU A 1 119 ? -7.059 1.250 9.793 1.00 94.56 119 GLU A C 1
ATOM 904 O O . GLU A 1 119 ? -6.519 1.406 8.693 1.00 94.56 119 GLU A O 1
ATOM 909 N N . VAL A 1 120 ? -6.409 0.733 10.840 1.00 96.62 120 VAL A N 1
ATOM 910 C CA . VAL A 1 120 ? -5.018 0.264 10.778 1.00 96.62 120 VAL A CA 1
ATOM 911 C C . VAL A 1 120 ? -4.889 -0.899 9.799 1.00 96.62 120 VAL A C 1
ATOM 913 O O . VAL A 1 120 ? -4.049 -0.841 8.902 1.00 96.62 120 VAL A O 1
ATOM 916 N N . ALA A 1 121 ? -5.749 -1.916 9.905 1.00 92.38 121 ALA A N 1
ATOM 917 C CA . ALA A 1 121 ? -5.725 -3.067 8.999 1.00 92.38 121 ALA A CA 1
ATOM 918 C C . ALA A 1 121 ? -5.917 -2.644 7.532 1.00 92.38 121 ALA A C 1
ATOM 920 O O . ALA A 1 121 ? -5.204 -3.091 6.633 1.00 92.38 121 ALA A O 1
ATOM 921 N N . TYR A 1 122 ? -6.847 -1.719 7.292 1.00 93.00 122 TYR A N 1
ATOM 922 C CA . TYR A 1 122 ? -7.090 -1.170 5.965 1.00 93.00 122 TYR A CA 1
ATOM 923 C C . TYR A 1 122 ? -5.890 -0.379 5.419 1.00 93.00 122 TYR A C 1
ATOM 925 O O . TYR A 1 122 ? -5.534 -0.509 4.245 1.00 93.00 122 TYR A O 1
ATOM 933 N N . SER A 1 123 ? -5.241 0.416 6.268 1.00 95.56 123 SER A N 1
ATOM 934 C CA . SER A 1 123 ? -4.049 1.184 5.891 1.00 95.56 123 SER A CA 1
ATOM 935 C C . SER A 1 123 ? -2.876 0.266 5.549 1.00 95.56 123 SER A C 1
ATOM 937 O O . SER A 1 123 ? -2.222 0.470 4.529 1.00 95.56 123 SER A O 1
ATOM 939 N N . GLN A 1 124 ? -2.672 -0.801 6.326 1.00 96.25 124 GLN A N 1
ATOM 940 C CA . GLN A 1 124 ? -1.657 -1.823 6.052 1.00 96.25 124 GLN A CA 1
ATOM 941 C C . GLN A 1 124 ? -1.909 -2.558 4.730 1.00 96.25 124 GLN A C 1
ATOM 943 O O . GLN A 1 124 ? -0.970 -2.841 3.987 1.00 96.25 124 GLN A O 1
ATOM 948 N N . ALA A 1 125 ? -3.169 -2.852 4.396 1.00 94.00 125 ALA A N 1
ATOM 949 C CA . ALA A 1 125 ? -3.506 -3.464 3.112 1.00 94.00 125 ALA A CA 1
ATOM 950 C C . ALA A 1 125 ? -3.131 -2.550 1.931 1.00 94.00 125 ALA A C 1
ATOM 952 O O . ALA A 1 125 ? -2.500 -3.007 0.976 1.00 94.00 125 ALA A O 1
ATOM 953 N N . ARG A 1 126 ? -3.443 -1.248 2.022 1.00 96.50 126 ARG A N 1
ATOM 954 C CA . ARG A 1 126 ? -3.022 -0.270 1.005 1.00 96.50 126 ARG A CA 1
ATOM 955 C C . ARG A 1 126 ? -1.508 -0.126 0.924 1.00 96.50 126 ARG A C 1
ATOM 957 O O . ARG A 1 126 ? -0.974 0.024 -0.169 1.00 96.50 126 ARG A O 1
ATOM 964 N N . GLU A 1 127 ? -0.814 -0.149 2.058 1.00 97.06 127 GLU A N 1
ATOM 965 C CA . GLU A 1 127 ? 0.645 -0.073 2.082 1.00 97.06 127 GLU A CA 1
ATOM 966 C C . GLU A 1 127 ? 1.265 -1.216 1.270 1.00 97.06 127 GLU A C 1
ATOM 968 O O . GLU A 1 127 ? 2.105 -0.969 0.406 1.00 97.06 127 GLU A O 1
ATOM 973 N N . ARG A 1 128 ? 0.782 -2.451 1.463 1.00 96.56 128 ARG A N 1
ATOM 974 C CA . ARG A 1 128 ? 1.216 -3.614 0.672 1.00 96.56 128 ARG A CA 1
ATOM 975 C C . ARG A 1 128 ? 0.923 -3.438 -0.819 1.00 96.56 128 ARG A C 1
ATOM 977 O O . ARG A 1 128 ? 1.779 -3.739 -1.647 1.00 96.56 128 ARG A O 1
ATOM 984 N N . GLU A 1 129 ? -0.257 -2.926 -1.169 1.00 96.44 129 GLU A N 1
ATOM 985 C CA . GLU A 1 129 ? -0.624 -2.638 -2.563 1.00 96.44 129 GLU A CA 1
ATOM 986 C C . GLU A 1 129 ? 0.333 -1.615 -3.198 1.00 96.44 129 GLU A C 1
ATOM 988 O O . GLU A 1 129 ? 0.814 -1.806 -4.318 1.00 96.44 129 GLU A O 1
ATOM 993 N N . PHE A 1 130 ? 0.654 -0.533 -2.485 1.00 97.38 130 PHE A N 1
ATOM 994 C CA . PHE A 1 130 ? 1.594 0.472 -2.974 1.00 97.38 130 PHE A CA 1
ATOM 995 C C . PHE A 1 130 ? 3.014 -0.072 -3.091 1.00 97.38 130 PHE A C 1
ATOM 997 O O . PHE A 1 130 ? 3.669 0.201 -4.094 1.00 97.38 130 PHE A O 1
ATOM 1004 N N . GLN A 1 131 ? 3.475 -0.879 -2.136 1.00 97.50 131 GLN A N 1
ATOM 1005 C CA . GLN A 1 131 ? 4.778 -1.542 -2.224 1.00 97.50 131 GLN A CA 1
ATOM 1006 C C . GLN A 1 131 ? 4.878 -2.407 -3.488 1.00 97.50 131 GLN A C 1
ATOM 1008 O O . GLN A 1 131 ? 5.854 -2.292 -4.227 1.00 97.50 131 GLN A O 1
ATOM 1013 N N . GLN A 1 132 ? 3.843 -3.194 -3.801 1.00 96.94 132 GLN A N 1
ATOM 1014 C CA . GLN A 1 132 ? 3.802 -3.994 -5.030 1.00 96.94 132 GLN A CA 1
ATOM 1015 C C . GLN A 1 132 ? 3.862 -3.125 -6.293 1.00 96.94 132 GLN A C 1
ATOM 1017 O O . GLN A 1 132 ? 4.624 -3.426 -7.214 1.00 96.94 132 GLN A O 1
ATOM 1022 N N . LYS A 1 133 ? 3.103 -2.020 -6.333 1.00 97.75 133 LYS A N 1
ATOM 1023 C CA . LYS A 1 133 ? 3.140 -1.068 -7.458 1.00 97.75 133 LYS A CA 1
ATOM 1024 C C . LYS A 1 133 ? 4.519 -0.434 -7.624 1.00 97.75 133 LYS A C 1
ATOM 1026 O O . LYS A 1 133 ? 5.004 -0.335 -8.746 1.00 97.75 133 LYS A O 1
ATOM 1031 N N . ILE A 1 134 ? 5.167 -0.047 -6.525 1.00 97.69 134 ILE A N 1
ATOM 1032 C CA . ILE A 1 134 ? 6.525 0.508 -6.544 1.00 97.69 134 ILE A CA 1
ATOM 1033 C C . ILE A 1 134 ? 7.506 -0.521 -7.110 1.00 97.69 134 ILE A C 1
ATOM 1035 O O . ILE A 1 134 ? 8.274 -0.194 -8.011 1.00 97.69 134 ILE A O 1
ATOM 1039 N N . SER A 1 135 ? 7.457 -1.775 -6.651 1.00 97.12 135 SER A N 1
ATOM 1040 C CA . SER A 1 135 ? 8.323 -2.834 -7.183 1.00 97.12 135 SER A CA 1
ATOM 1041 C C . SER A 1 135 ? 8.118 -3.064 -8.683 1.00 97.12 135 SER A C 1
ATOM 1043 O O . SER A 1 135 ? 9.096 -3.218 -9.414 1.00 97.12 135 SER A O 1
ATOM 1045 N N . ALA A 1 136 ? 6.868 -3.046 -9.157 1.00 97.44 136 ALA A N 1
ATOM 1046 C CA . ALA A 1 136 ? 6.559 -3.179 -10.579 1.00 97.44 136 ALA A CA 1
ATOM 1047 C C . ALA A 1 136 ? 7.130 -2.014 -11.406 1.00 97.44 136 ALA A C 1
ATOM 1049 O O . ALA A 1 136 ? 7.770 -2.248 -12.430 1.00 97.44 136 ALA A O 1
ATOM 1050 N N . LEU A 1 137 ? 6.971 -0.775 -10.929 1.00 98.12 137 LEU A N 1
ATOM 1051 C CA . LEU A 1 137 ? 7.509 0.418 -11.590 1.00 98.12 137 LEU A CA 1
ATOM 1052 C C . LEU A 1 137 ? 9.042 0.417 -11.636 1.00 98.12 137 LEU A C 1
ATOM 1054 O O . LEU A 1 137 ? 9.616 0.758 -12.665 1.00 98.12 137 LEU A O 1
ATOM 1058 N N . ILE A 1 138 ? 9.712 -0.021 -10.566 1.00 97.94 138 ILE A N 1
ATOM 1059 C CA . ILE A 1 138 ? 11.179 -0.161 -10.542 1.00 97.94 138 ILE A CA 1
ATOM 1060 C C . ILE A 1 138 ? 11.645 -1.175 -11.597 1.00 97.94 138 ILE A C 1
ATOM 1062 O O . ILE A 1 138 ? 12.622 -0.935 -12.311 1.00 97.94 138 ILE A O 1
ATOM 1066 N N . ALA A 1 139 ? 10.952 -2.310 -11.720 1.00 96.88 139 ALA A N 1
ATOM 1067 C CA . ALA A 1 139 ? 11.278 -3.317 -12.727 1.00 96.88 139 ALA A CA 1
ATOM 1068 C C . ALA A 1 139 ? 11.081 -2.780 -14.155 1.00 96.88 139 ALA A C 1
ATOM 1070 O O . ALA A 1 139 ? 11.926 -3.001 -15.030 1.00 96.88 139 ALA A O 1
ATOM 1071 N N . GLU A 1 140 ? 9.996 -2.038 -14.385 1.00 97.94 140 GLU A N 1
ATOM 1072 C CA . GLU A 1 140 ? 9.721 -1.389 -15.665 1.00 97.94 140 GLU A CA 1
ATOM 1073 C C . GLU A 1 140 ? 10.783 -0.334 -16.009 1.00 97.94 140 GLU A C 1
ATOM 1075 O O . GLU A 1 140 ? 11.327 -0.356 -17.115 1.00 97.94 140 GLU A O 1
ATOM 1080 N N . GLU A 1 141 ? 11.164 0.519 -15.054 1.00 97.62 141 GLU A N 1
ATOM 1081 C CA . GLU A 1 141 ? 12.236 1.507 -15.217 1.00 97.62 141 GLU A CA 1
ATOM 1082 C C . GLU A 1 141 ? 13.561 0.830 -15.601 1.00 97.62 141 GLU A C 1
ATOM 1084 O O . GLU A 1 141 ? 14.242 1.262 -16.536 1.00 97.62 141 GLU A O 1
ATOM 1089 N N . GLY A 1 142 ? 13.907 -0.277 -14.937 1.00 97.75 142 GLY A N 1
ATOM 1090 C CA . GLY A 1 142 ? 15.085 -1.076 -15.275 1.00 97.75 142 GLY A CA 1
ATOM 1091 C C . GLY A 1 142 ? 15.037 -1.621 -16.707 1.00 97.75 142 GLY A C 1
ATOM 1092 O O . GLY A 1 142 ? 16.019 -1.521 -17.451 1.00 97.75 142 GLY A O 1
ATOM 1093 N N . SER A 1 143 ? 13.884 -2.146 -17.134 1.00 97.88 143 SER A N 1
ATOM 1094 C CA . SER A 1 143 ? 13.683 -2.608 -18.512 1.00 97.88 143 SER A CA 1
ATOM 1095 C C . SER A 1 143 ? 13.816 -1.467 -19.524 1.00 97.88 143 SER A C 1
ATOM 1097 O O . SER A 1 143 ? 14.419 -1.653 -20.585 1.00 97.88 143 SER A O 1
ATOM 1099 N N . LEU A 1 144 ? 13.256 -0.294 -19.230 1.00 98.00 144 LEU A N 1
ATOM 1100 C CA . LEU A 1 144 ? 13.309 0.867 -20.118 1.00 98.00 144 LEU A CA 1
ATOM 1101 C C . LEU A 1 144 ? 14.733 1.411 -20.255 1.00 98.00 144 LEU A C 1
ATOM 1103 O O . LEU A 1 144 ? 15.186 1.591 -21.383 1.00 98.00 144 LEU A O 1
ATOM 1107 N N . LYS A 1 145 ? 15.484 1.543 -19.155 1.00 97.94 145 LYS A N 1
ATOM 1108 C CA . LYS A 1 145 ? 16.908 1.935 -19.189 1.00 97.94 145 LYS A CA 1
ATOM 1109 C C . LYS A 1 145 ? 17.756 0.979 -20.026 1.00 97.94 145 LYS A C 1
ATOM 1111 O O . LYS A 1 145 ? 18.642 1.402 -20.767 1.00 97.94 145 LYS A O 1
ATOM 1116 N N . ASN A 1 146 ? 17.492 -0.325 -19.944 1.00 97.56 146 ASN A N 1
ATOM 1117 C CA . ASN A 1 146 ? 18.194 -1.302 -20.779 1.00 97.56 146 ASN A CA 1
ATOM 1118 C C . ASN A 1 146 ? 17.842 -1.148 -22.265 1.00 97.56 146 ASN A C 1
ATOM 1120 O O . ASN A 1 146 ? 18.724 -1.237 -23.122 1.00 97.56 146 ASN A O 1
ATOM 1124 N N . ARG A 1 147 ? 16.568 -0.891 -22.586 1.00 97.81 147 ARG A N 1
ATOM 1125 C CA . ARG A 1 147 ? 16.141 -0.606 -23.965 1.00 97.81 147 ARG A CA 1
ATOM 1126 C C . ARG A 1 147 ? 16.782 0.670 -24.499 1.00 97.81 147 ARG A C 1
ATOM 1128 O O . ARG A 1 147 ? 17.260 0.653 -25.628 1.00 97.81 147 ARG A O 1
ATOM 1135 N N . GLU A 1 148 ? 16.845 1.723 -23.693 1.00 98.12 148 GLU A N 1
ATOM 1136 C CA . GLU A 1 148 ? 17.500 2.988 -24.032 1.00 98.12 148 GLU A CA 1
ATOM 1137 C C . GLU A 1 148 ? 18.974 2.771 -24.396 1.00 98.12 148 GLU A C 1
ATOM 1139 O O . GLU A 1 148 ? 19.385 3.114 -25.503 1.00 98.12 148 GLU A O 1
ATOM 1144 N N . LYS A 1 149 ? 19.747 2.090 -23.537 1.00 97.94 149 LYS A N 1
ATOM 1145 C CA . LYS A 1 149 ? 21.157 1.757 -23.816 1.00 97.94 149 LYS A CA 1
ATOM 1146 C C . LYS A 1 149 ? 21.329 0.974 -25.118 1.00 97.94 149 LYS A C 1
ATOM 1148 O O . LYS A 1 149 ? 22.222 1.265 -25.911 1.00 97.94 149 LYS A O 1
ATOM 1153 N N . ASN A 1 150 ? 20.464 -0.012 -25.355 1.00 97.94 150 ASN A N 1
ATOM 1154 C CA . ASN A 1 150 ? 20.506 -0.813 -26.577 1.00 97.94 150 ASN A CA 1
ATOM 1155 C C . ASN A 1 150 ? 20.180 0.014 -27.827 1.00 97.94 150 ASN A C 1
ATOM 1157 O O . ASN A 1 150 ? 20.797 -0.187 -28.873 1.00 97.94 150 ASN A O 1
ATOM 1161 N N . LEU A 1 151 ? 19.209 0.923 -27.741 1.00 97.81 151 LEU A N 1
ATOM 1162 C CA . LEU A 1 151 ? 18.863 1.819 -28.841 1.00 97.81 151 LEU A CA 1
ATOM 1163 C C . LEU A 1 151 ? 19.988 2.814 -29.118 1.00 97.81 151 LEU A C 1
ATOM 1165 O O . LEU A 1 151 ? 20.343 2.977 -30.283 1.00 97.81 151 LEU A O 1
ATOM 1169 N N . GLN A 1 152 ? 20.602 3.381 -28.079 1.00 97.81 152 GLN A N 1
ATOM 1170 C CA . GLN A 1 152 ? 21.750 4.274 -28.220 1.00 97.81 152 GLN A CA 1
ATOM 1171 C C . GLN A 1 152 ? 22.908 3.573 -28.941 1.00 97.81 152 GLN A C 1
ATOM 1173 O O . GLN A 1 152 ? 23.366 4.047 -29.974 1.00 97.81 152 GLN A O 1
ATOM 1178 N N . ALA A 1 153 ? 23.282 2.366 -28.505 1.00 97.69 153 ALA A N 1
ATOM 1179 C CA . ALA A 1 153 ? 24.343 1.596 -29.157 1.00 97.69 153 ALA A CA 1
ATOM 1180 C C . ALA A 1 153 ? 24.030 1.262 -30.629 1.00 97.69 153 ALA A C 1
ATOM 1182 O O . ALA A 1 153 ? 24.929 1.149 -31.465 1.00 97.69 153 ALA A O 1
ATOM 1183 N N . ARG A 1 154 ? 22.751 1.068 -30.977 1.00 97.50 154 ARG A N 1
ATOM 1184 C CA . ARG A 1 154 ? 22.332 0.870 -32.373 1.00 97.50 154 ARG A CA 1
ATOM 1185 C C . ARG A 1 154 ? 22.416 2.163 -33.175 1.00 97.50 154 ARG A C 1
ATOM 1187 O O . ARG A 1 154 ? 22.804 2.099 -34.339 1.00 97.50 154 ARG A O 1
ATOM 1194 N N . LEU A 1 155 ? 22.055 3.291 -32.571 1.00 97.56 155 LEU A N 1
ATOM 1195 C CA . LEU A 1 155 ? 22.132 4.608 -33.187 1.00 97.56 155 LEU A CA 1
ATOM 1196 C C . LEU A 1 155 ? 23.585 4.971 -33.506 1.00 97.56 155 LEU 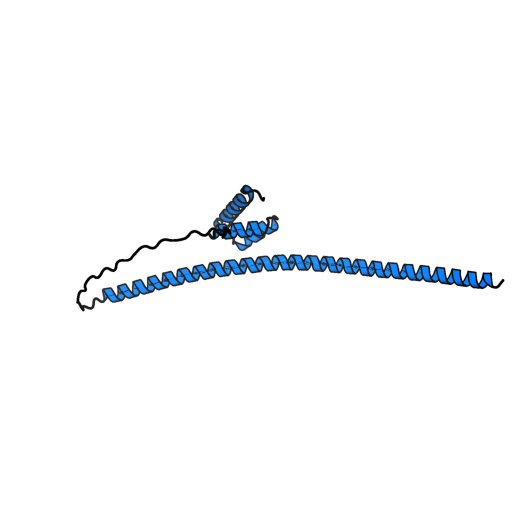A C 1
ATOM 1198 O O . LEU A 1 155 ? 23.870 5.316 -34.649 1.00 97.56 155 LEU A O 1
ATOM 1202 N N . ASP A 1 156 ? 24.502 4.749 -32.565 1.00 97.31 156 ASP A N 1
ATOM 1203 C CA . ASP A 1 156 ? 25.938 4.984 -32.757 1.00 97.31 156 ASP A CA 1
ATOM 1204 C C . ASP A 1 156 ? 26.485 4.147 -33.929 1.00 97.31 156 ASP A C 1
ATOM 1206 O O . ASP A 1 156 ? 27.113 4.672 -34.846 1.00 97.31 156 ASP A O 1
ATOM 1210 N N . ARG A 1 157 ? 26.133 2.852 -33.995 1.00 97.50 157 ARG A N 1
ATOM 1211 C CA . ARG A 1 157 ? 26.525 1.970 -35.115 1.00 9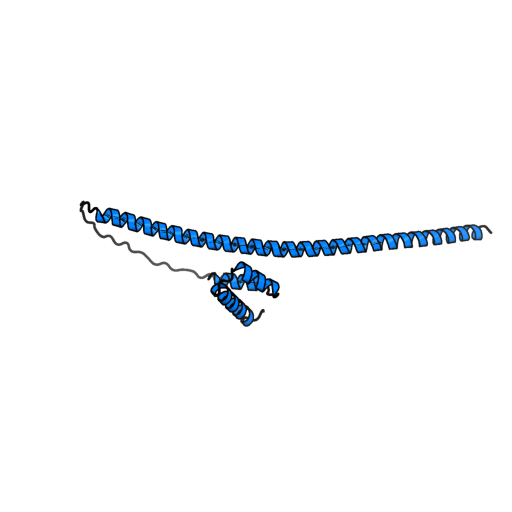7.50 157 ARG A CA 1
ATOM 1212 C C . ARG A 1 157 ? 25.999 2.439 -36.469 1.00 97.50 157 ARG A C 1
ATOM 1214 O O . ARG A 1 157 ? 26.650 2.218 -37.491 1.00 97.50 157 ARG A O 1
ATOM 1221 N N . VAL A 1 158 ? 24.786 2.988 -36.513 1.00 97.19 158 VAL A N 1
ATOM 1222 C CA . VAL A 1 158 ? 24.229 3.555 -37.748 1.00 97.19 158 VAL A CA 1
ATOM 1223 C C . VAL A 1 158 ? 24.962 4.847 -38.098 1.00 97.19 158 VAL A C 1
ATOM 1225 O O . VAL A 1 158 ? 25.329 5.015 -39.259 1.00 97.19 158 VAL A O 1
ATOM 1228 N N . GLY A 1 159 ? 25.250 5.696 -37.109 1.00 97.25 159 GLY A N 1
ATOM 1229 C CA . GLY A 1 159 ? 26.077 6.893 -37.258 1.00 97.25 159 GLY A CA 1
ATOM 1230 C C . GLY A 1 159 ? 27.438 6.584 -37.881 1.00 97.25 159 GLY A C 1
ATOM 1231 O O . GLY A 1 159 ? 27.784 7.170 -38.905 1.00 97.25 159 GLY A O 1
ATOM 1232 N N . ASP A 1 160 ? 28.150 5.580 -37.364 1.00 96.62 160 ASP A N 1
ATOM 1233 C CA . ASP A 1 160 ? 29.444 5.139 -37.903 1.00 96.62 160 ASP A CA 1
ATOM 1234 C C . ASP A 1 160 ? 29.348 4.687 -39.365 1.00 96.62 160 ASP A C 1
ATOM 1236 O O . ASP A 1 160 ? 30.208 4.997 -40.194 1.00 96.62 160 ASP A O 1
ATOM 1240 N N . LYS A 1 161 ? 28.297 3.933 -39.707 1.00 96.62 161 LYS A N 1
ATOM 1241 C CA . LYS A 1 161 ? 28.063 3.484 -41.086 1.00 96.62 161 LYS A CA 1
ATOM 1242 C C . LYS A 1 161 ? 27.768 4.662 -42.010 1.00 96.62 161 LYS A C 1
ATOM 1244 O O . LYS A 1 161 ? 28.308 4.705 -43.112 1.00 96.62 161 LYS A O 1
ATOM 1249 N N . MET A 1 162 ? 26.955 5.616 -41.562 1.00 96.75 162 MET A N 1
ATOM 1250 C CA . MET A 1 162 ? 26.646 6.828 -42.321 1.00 96.75 162 MET A CA 1
ATOM 1251 C C . MET A 1 162 ? 27.892 7.688 -42.536 1.00 96.75 162 MET A C 1
ATOM 1253 O O . MET A 1 162 ? 28.118 8.142 -43.654 1.00 96.75 162 MET A O 1
ATOM 1257 N N . ALA A 1 163 ? 28.742 7.842 -41.517 1.00 95.69 163 ALA A N 1
ATOM 1258 C CA . ALA A 1 163 ? 30.011 8.557 -41.630 1.00 95.69 163 ALA A CA 1
ATOM 1259 C C . ALA A 1 163 ? 30.948 7.900 -42.658 1.00 95.69 163 ALA A C 1
ATOM 1261 O O . ALA A 1 163 ? 31.527 8.588 -43.499 1.00 95.69 163 ALA A O 1
ATOM 1262 N N . LYS A 1 164 ? 31.046 6.562 -42.659 1.00 95.75 164 LYS A N 1
ATOM 1263 C CA . LYS A 1 164 ? 31.812 5.817 -43.675 1.00 95.75 164 LYS A CA 1
ATOM 1264 C C . LYS A 1 164 ? 31.265 6.037 -45.085 1.00 95.75 164 LYS A C 1
ATOM 1266 O O . LYS A 1 164 ? 32.040 6.295 -45.999 1.00 95.75 164 LYS A O 1
ATOM 1271 N N . VAL A 1 165 ? 29.945 5.968 -45.265 1.00 94.81 165 VAL A N 1
ATOM 1272 C CA . VAL A 1 165 ? 29.301 6.223 -46.565 1.00 94.81 165 VAL A CA 1
ATOM 1273 C C . VAL A 1 165 ? 29.541 7.659 -47.030 1.00 94.81 165 VAL A C 1
ATOM 1275 O O . VAL A 1 165 ? 29.847 7.872 -48.200 1.00 94.81 165 VAL A O 1
ATOM 1278 N N . ALA A 1 166 ? 29.432 8.639 -46.131 1.00 93.25 166 ALA A N 1
ATOM 1279 C CA . ALA A 1 166 ? 29.696 10.040 -46.442 1.00 93.25 166 ALA A CA 1
ATOM 1280 C C . ALA A 1 166 ? 31.150 10.259 -46.885 1.00 93.25 166 ALA A C 1
ATOM 1282 O O . ALA A 1 166 ? 31.378 10.931 -47.886 1.00 93.25 166 ALA A O 1
ATOM 1283 N N . LYS A 1 167 ? 32.115 9.629 -46.200 1.00 94.38 167 LYS A N 1
ATOM 1284 C CA . LYS A 1 167 ? 33.533 9.678 -46.577 1.00 94.38 167 LYS A CA 1
ATOM 1285 C C . LYS A 1 167 ? 33.779 9.104 -47.976 1.00 94.38 167 LYS A C 1
ATOM 1287 O O . LYS A 1 167 ? 34.388 9.777 -48.796 1.00 94.38 167 LYS A O 1
ATOM 1292 N N . ILE A 1 168 ? 33.239 7.921 -48.275 1.00 93.38 168 ILE A N 1
ATOM 1293 C CA . ILE A 1 168 ? 33.362 7.304 -49.609 1.00 93.38 168 ILE A CA 1
ATOM 1294 C C . ILE A 1 168 ? 32.752 8.207 -50.688 1.00 93.38 168 ILE A C 1
ATOM 1296 O O . ILE A 1 168 ? 33.326 8.367 -51.759 1.00 93.38 168 ILE A O 1
ATOM 1300 N N . ARG A 1 169 ? 31.586 8.811 -50.420 1.00 91.12 169 ARG A N 1
ATOM 1301 C CA . ARG A 1 169 ? 30.953 9.743 -51.366 1.00 91.12 169 ARG A CA 1
ATOM 1302 C C . ARG A 1 169 ? 31.800 10.985 -51.616 1.00 91.12 169 ARG A C 1
ATOM 1304 O O . ARG A 1 169 ? 31.837 11.434 -52.752 1.00 91.12 169 ARG A O 1
ATOM 1311 N N . ALA A 1 170 ? 32.443 11.528 -50.586 1.00 90.31 170 ALA A N 1
ATOM 1312 C CA . ALA A 1 170 ? 33.343 12.665 -50.738 1.00 90.31 170 ALA A CA 1
ATOM 1313 C C . ALA A 1 170 ? 34.559 12.294 -51.602 1.00 90.31 170 ALA A C 1
ATOM 1315 O O . ALA A 1 170 ? 34.868 13.010 -52.542 1.00 90.31 170 ALA A O 1
ATOM 1316 N N . GLU A 1 171 ? 35.177 11.137 -51.351 1.00 90.56 171 GLU A N 1
ATOM 1317 C CA . GLU A 1 171 ? 36.327 10.645 -52.126 1.00 90.56 171 GLU A CA 1
ATOM 1318 C C . GLU A 1 171 ? 35.969 10.316 -53.590 1.00 90.56 171 GLU A C 1
ATOM 1320 O O . GLU A 1 171 ? 36.786 10.522 -54.478 1.00 90.56 171 GLU A O 1
ATOM 1325 N N . MET A 1 172 ? 34.753 9.827 -53.860 1.00 85.75 172 MET A N 1
ATOM 1326 C CA . MET A 1 172 ? 34.274 9.510 -55.218 1.00 85.75 172 MET A CA 1
ATOM 1327 C C . MET A 1 172 ? 33.699 10.716 -55.975 1.00 85.75 172 MET A C 1
ATOM 1329 O O . MET A 1 172 ? 33.526 10.632 -57.184 1.00 85.75 172 MET A O 1
ATOM 1333 N N . GLY A 1 173 ? 33.324 11.793 -55.279 1.00 73.88 173 GLY A N 1
ATOM 1334 C CA . GLY A 1 173 ? 32.813 13.023 -55.894 1.00 73.88 173 GLY A CA 1
ATOM 1335 C C . GLY A 1 173 ? 33.910 14.000 -56.329 1.00 73.88 173 GLY A C 1
ATOM 1336 O O . GLY A 1 173 ? 33.607 14.944 -57.049 1.00 73.88 173 GLY A O 1
ATOM 1337 N N . ASP A 1 174 ? 35.149 13.771 -55.887 1.00 54.94 174 ASP A N 1
ATOM 1338 C CA . ASP A 1 174 ? 36.351 14.554 -56.220 1.00 54.94 174 ASP A CA 1
ATOM 1339 C C . ASP A 1 174 ? 37.149 13.955 -57.407 1.00 54.94 174 ASP A C 1
ATOM 1341 O O . ASP A 1 174 ? 38.262 14.398 -57.698 1.00 54.94 174 ASP A O 1
ATOM 1345 N N . VAL A 1 175 ? 36.591 12.937 -58.084 1.00 49.03 175 VAL A N 1
ATOM 1346 C CA . VAL A 1 175 ? 37.110 12.296 -59.315 1.00 49.03 175 VAL A CA 1
ATOM 1347 C C . VAL A 1 175 ? 36.232 12.682 -60.499 1.00 49.03 175 VAL A C 1
ATOM 1349 O O . VAL A 1 175 ? 36.802 13.012 -61.562 1.00 49.03 175 VAL A O 1
#

pLDDT: mean 78.19, std 21.94, range [31.39, 98.12]

Foldseek 3Di:
DPDPVVLVVLLVVLLVCVVVVDDNVVSLVVCVVVVHDNVSSVVSVCVNVVNDPPPPDDDDDDDDDDDDDDDDDDDDDDDDDDDVVVVVVVVVVVVVVVVVVVVVVVVVVVVVVVVVVSVVVVVVVVVVVVVVVVVVVVVVVVVVVVVVVVVVVVVVVVVVVVVVVVVVCVVVVVD

Radius of gyration: 37.55 Å; chains: 1; bounding box: 86×43×120 Å

Sequence (175 aa):
MASSAGSRRLVAWFKKSVREGYPINRCVEVLLDNGYDPVMVREAVELYHGVRPRKEKAEKKKTGKSKKMPAKKSTGKKGSSMSGTSALSGAIQDLESELMKLGKKKHEIEDAVASVSAEVAYSQAREREFQQKISALIAEEGSLKNREKNLQARLDRVGDKMAKVAKIRAEMGDV